Protein AF-A0A4Q5UKI6-F1 (afdb_monomer_lite)

pLDDT: mean 89.06, std 8.79, range [45.44, 97.38]

Secondary structure (DSSP, 8-state):
-PPPHHHHHHHHHHHHHHHHHHHTT-HHHIIIIIIIIIHHHHHHHHHHHHTTSSS-HHHHHHHHHHHHHHHHHHHHHHHHTS---HHHHHHHHHHHHHHHHHHHHHHHHHHHHHTGGGGGSPPHHHHTTPPP-

Foldseek 3Di:
DDDPPLVVVLVVLVVLLVVLVVQLPDQ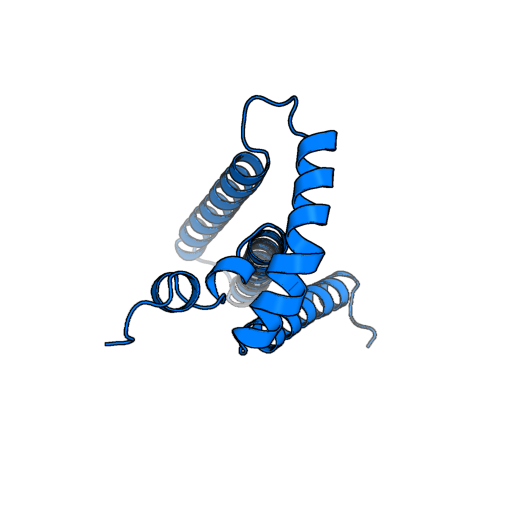VSLVVPPVPPNQVVVVVVCCVVCVVPPDDPLVVLVVVLVVVLVVLVVVVVVVVPDDDDPVVVVVVVVVSVSVNVSSVSVNSNVCSNNCVSVVSHDDPCVVVVHDDD

Sequence (133 aa):
MKPGKKAIFAAIVLLLCLIIKLYSSSHSRVEAGYATLFFPKFAGVLRFLLGWIPISVGDIIYGIAIILLLWKLIRLLKFAAKRQSRSEYWRRLQNLTVGTVLTLALLYFIFNLFWGINYNRKGIAFQLGLPSQ

Radius of gyration: 19.83 Å; chains: 1; bounding box: 52×43×51 Å

Structure (mmCIF, N/CA/C/O backbone):
data_AF-A0A4Q5UKI6-F1
#
_entry.id   AF-A0A4Q5UKI6-F1
#
loop_
_atom_site.group_PDB
_atom_site.id
_atom_site.type_symbol
_atom_site.label_atom_id
_atom_site.label_alt_id
_atom_site.label_comp_id
_atom_site.label_asym_id
_atom_site.label_entity_id
_atom_site.label_seq_id
_atom_site.pdbx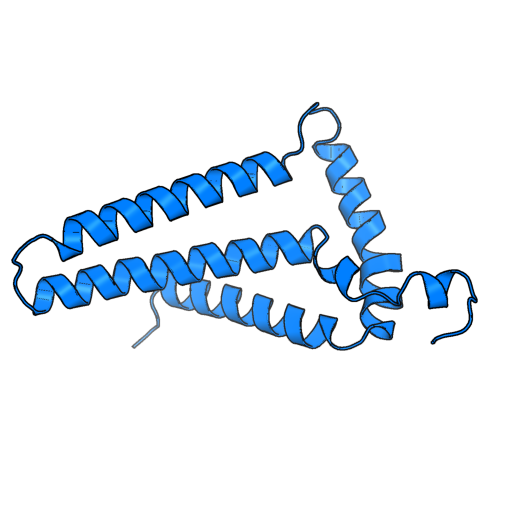_PDB_ins_code
_atom_site.Cartn_x
_atom_site.Cartn_y
_atom_site.Cartn_z
_atom_site.occupancy
_atom_site.B_iso_or_equiv
_atom_site.auth_seq_id
_atom_site.auth_comp_id
_atom_site.auth_asym_id
_atom_site.auth_atom_id
_atom_site.pdbx_PDB_model_num
ATOM 1 N N . MET A 1 1 ? -32.263 -0.601 0.588 1.00 45.44 1 MET A N 1
ATOM 2 C CA . MET A 1 1 ? -31.577 0.582 1.167 1.00 45.44 1 MET A CA 1
ATOM 3 C C . MET A 1 1 ? -30.308 0.838 0.364 1.00 45.44 1 MET A C 1
ATOM 5 O O . MET A 1 1 ? -29.553 -0.104 0.167 1.00 45.44 1 MET A O 1
ATOM 9 N N . LYS A 1 2 ? -30.090 2.052 -0.164 1.00 52.72 2 LYS A N 1
ATOM 10 C CA . LYS A 1 2 ? -28.880 2.358 -0.950 1.00 52.72 2 LYS A CA 1
ATOM 11 C C . LYS A 1 2 ? -27.650 2.305 -0.028 1.00 52.72 2 LYS A C 1
ATOM 13 O O . LYS A 1 2 ? -27.701 2.918 1.041 1.00 52.72 2 LYS A O 1
ATOM 18 N N . PRO A 1 3 ? -26.570 1.592 -0.389 1.00 64.81 3 PRO A N 1
ATOM 19 C CA . PRO A 1 3 ? -25.362 1.579 0.425 1.00 64.81 3 PRO A CA 1
ATOM 20 C C . PRO A 1 3 ? -24.797 2.999 0.534 1.00 64.81 3 PRO A C 1
ATOM 22 O O . PRO A 1 3 ? -24.759 3.749 -0.442 1.00 64.81 3 PRO A O 1
ATOM 25 N N . GLY A 1 4 ? -24.365 3.390 1.735 1.00 82.88 4 GLY A N 1
ATOM 26 C CA . GLY A 1 4 ? -23.723 4.688 1.939 1.00 82.88 4 GLY A CA 1
ATOM 27 C C . GLY A 1 4 ? -22.416 4.795 1.144 1.00 82.88 4 GLY A C 1
ATOM 28 O O . GLY A 1 4 ? -21.741 3.791 0.920 1.00 82.88 4 GLY A O 1
ATOM 29 N N . LYS A 1 5 ? -22.010 6.017 0.770 1.00 86.19 5 LYS A N 1
ATOM 30 C CA . LYS A 1 5 ? -20.792 6.285 -0.031 1.00 86.19 5 LYS A CA 1
ATOM 31 C C . LYS A 1 5 ? -19.542 5.549 0.485 1.00 86.19 5 LYS A C 1
ATOM 33 O O . LYS A 1 5 ? -18.759 5.032 -0.302 1.00 86.19 5 LYS A O 1
ATOM 38 N N . LYS A 1 6 ? -19.389 5.440 1.812 1.00 82.50 6 LYS A N 1
ATOM 39 C CA . LYS A 1 6 ? -18.281 4.715 2.463 1.00 82.50 6 LYS A CA 1
ATOM 40 C C . LYS A 1 6 ? -18.286 3.210 2.175 1.00 82.50 6 LYS A C 1
ATOM 42 O O . LYS A 1 6 ? -17.222 2.633 1.997 1.00 82.50 6 LYS A O 1
ATOM 47 N N . ALA A 1 7 ? -19.461 2.584 2.128 1.00 86.31 7 ALA A N 1
ATOM 48 C CA . ALA A 1 7 ? -19.591 1.158 1.842 1.00 86.31 7 ALA A CA 1
ATOM 49 C C . ALA A 1 7 ? -19.278 0.855 0.371 1.00 86.31 7 ALA A C 1
ATOM 51 O O . ALA A 1 7 ? -18.588 -0.117 0.086 1.00 86.31 7 ALA A O 1
ATOM 52 N N . ILE A 1 8 ? -19.712 1.726 -0.547 1.00 90.81 8 ILE A N 1
ATOM 53 C CA . ILE A 1 8 ? -19.372 1.622 -1.975 1.00 90.81 8 ILE A CA 1
ATOM 54 C C . ILE A 1 8 ? -17.859 1.741 -2.161 1.00 90.81 8 ILE A C 1
ATOM 56 O O . ILE A 1 8 ? -17.246 0.890 -2.795 1.00 90.81 8 ILE A O 1
ATOM 60 N N . PHE A 1 9 ? -17.245 2.757 -1.550 1.00 91.12 9 PHE A N 1
ATOM 61 C CA . PHE A 1 9 ? -15.796 2.931 -1.593 1.00 91.12 9 PHE A CA 1
ATOM 62 C C . PHE A 1 9 ? -15.056 1.700 -1.051 1.00 91.12 9 PHE A C 1
ATOM 64 O O . PHE A 1 9 ? -14.127 1.209 -1.685 1.00 91.12 9 PHE A O 1
ATOM 71 N N . ALA A 1 10 ? -15.508 1.151 0.080 1.00 90.19 10 ALA A N 1
ATOM 72 C CA . ALA A 1 10 ? -14.938 -0.065 0.645 1.00 90.19 10 ALA A CA 1
ATOM 73 C C . ALA A 1 10 ? -15.041 -1.270 -0.293 1.00 90.19 10 ALA A C 1
ATOM 75 O O . ALA A 1 10 ? -14.057 -1.982 -0.479 1.00 90.19 10 ALA A O 1
ATOM 76 N N . ALA A 1 11 ? -16.205 -1.470 -0.909 1.00 91.94 11 ALA A N 1
ATOM 77 C CA . ALA A 1 11 ? -16.417 -2.545 -1.867 1.00 91.94 11 ALA A CA 1
ATOM 78 C C . ALA A 1 11 ? -15.489 -2.411 -3.083 1.00 91.94 11 ALA A C 1
ATOM 80 O O . ALA A 1 11 ? -14.897 -3.401 -3.499 1.00 91.94 11 ALA A O 1
ATOM 81 N N . ILE A 1 12 ? -15.300 -1.192 -3.601 1.00 94.94 12 ILE A N 1
ATOM 82 C CA . ILE A 1 12 ? -14.384 -0.927 -4.719 1.00 94.94 12 ILE A CA 1
ATOM 83 C C . ILE A 1 12 ? -12.946 -1.279 -4.334 1.00 94.94 12 ILE A C 1
ATOM 85 O O . ILE A 1 12 ? -12.283 -2.008 -5.065 1.00 94.94 12 ILE A O 1
ATOM 89 N N . VAL A 1 13 ? -12.461 -0.807 -3.181 1.00 95.12 13 VAL A N 1
ATOM 90 C CA . VAL A 1 13 ? -11.085 -1.095 -2.740 1.00 95.12 13 VAL A CA 1
ATOM 91 C C . VAL A 1 13 ? -10.875 -2.600 -2.559 1.00 95.12 13 VAL A C 1
ATOM 93 O O . VAL A 1 13 ? -9.880 -3.140 -3.035 1.00 95.12 13 VAL A O 1
ATOM 96 N N . LEU A 1 14 ? -11.819 -3.301 -1.928 1.00 94.75 14 LEU A N 1
ATOM 97 C CA . LEU A 1 14 ? -11.730 -4.753 -1.751 1.00 94.75 14 LEU A CA 1
ATOM 98 C C . LEU A 1 14 ? -11.776 -5.507 -3.086 1.00 94.75 14 LEU A C 1
ATOM 100 O O . LEU A 1 14 ? -11.024 -6.464 -3.267 1.00 94.75 14 LEU A O 1
ATOM 104 N N . LEU A 1 15 ? -12.604 -5.057 -4.031 1.00 96.19 15 LEU A N 1
ATOM 105 C CA . LEU A 1 15 ? -12.654 -5.615 -5.380 1.00 96.19 15 LEU A CA 1
ATOM 106 C C . LEU A 1 15 ? -11.315 -5.434 -6.105 1.00 96.19 15 LEU A C 1
ATOM 108 O O . LEU A 1 15 ? -10.825 -6.379 -6.715 1.00 96.19 15 LEU A O 1
ATOM 112 N N . LEU A 1 16 ? -10.684 -4.264 -5.993 1.00 96.94 16 LEU A N 1
ATOM 113 C CA . LEU A 1 16 ? -9.353 -4.023 -6.557 1.00 96.94 16 LEU A CA 1
ATOM 114 C C . LEU A 1 16 ? -8.297 -4.947 -5.937 1.00 96.94 16 LEU A C 1
ATOM 116 O O . LEU A 1 16 ? -7.491 -5.524 -6.664 1.00 96.94 16 LEU A O 1
ATOM 120 N N . CYS A 1 17 ? -8.325 -5.151 -4.617 1.00 96.81 17 CYS A N 1
ATOM 121 C CA . CYS A 1 17 ? -7.439 -6.110 -3.951 1.00 96.81 17 CYS A CA 1
ATOM 122 C C . CYS A 1 17 ? -7.645 -7.539 -4.474 1.00 96.81 17 CYS A C 1
ATOM 124 O O . CYS A 1 17 ? -6.671 -8.255 -4.710 1.00 96.81 17 CYS A O 1
ATOM 126 N N . LEU A 1 18 ? -8.900 -7.949 -4.686 1.00 97.00 18 LEU A N 1
ATOM 127 C CA . LEU A 1 18 ? -9.228 -9.258 -5.248 1.00 97.00 18 LEU A CA 1
ATOM 128 C C . LEU A 1 18 ? -8.713 -9.395 -6.686 1.00 97.00 18 LEU A C 1
ATOM 130 O O . LEU A 1 18 ? -8.078 -10.397 -7.008 1.00 97.00 18 LEU A O 1
ATOM 134 N N . ILE A 1 19 ? -8.923 -8.379 -7.528 1.00 97.19 19 ILE A N 1
ATOM 135 C CA . ILE A 1 19 ? -8.414 -8.346 -8.905 1.00 97.19 19 ILE A CA 1
ATOM 136 C C . ILE A 1 19 ? -6.892 -8.485 -8.914 1.00 97.19 19 ILE A C 1
ATOM 138 O O . ILE A 1 19 ? -6.369 -9.309 -9.660 1.00 97.19 19 ILE A O 1
ATOM 142 N N . ILE A 1 20 ? -6.181 -7.746 -8.056 1.00 96.81 20 ILE A N 1
ATOM 143 C CA . ILE A 1 20 ? -4.724 -7.859 -7.915 1.00 96.81 20 ILE A CA 1
ATOM 144 C C . ILE A 1 20 ? -4.331 -9.284 -7.533 1.00 96.81 20 ILE A C 1
ATOM 146 O O . ILE A 1 20 ? -3.454 -9.866 -8.166 1.00 96.81 20 ILE A O 1
ATOM 150 N N . LYS A 1 21 ? -4.986 -9.876 -6.530 1.00 95.81 21 LYS A N 1
ATOM 151 C CA . LYS A 1 21 ? -4.656 -11.231 -6.074 1.00 95.81 21 LYS A CA 1
ATOM 152 C C . LYS A 1 21 ? -4.858 -12.269 -7.180 1.00 95.81 21 LYS A C 1
ATOM 154 O O . LYS A 1 21 ? -4.002 -13.134 -7.364 1.00 95.81 21 LYS A O 1
ATOM 159 N N . LEU A 1 22 ? -5.962 -12.173 -7.920 1.00 96.69 22 LEU A N 1
ATOM 160 C CA . LEU A 1 22 ? -6.257 -13.053 -9.050 1.00 96.69 22 LEU A CA 1
ATOM 161 C C . LEU A 1 22 ? -5.265 -12.841 -10.194 1.00 96.69 22 LEU A C 1
ATOM 163 O O . LEU A 1 22 ? -4.729 -13.813 -10.726 1.00 96.69 22 LEU A O 1
ATOM 167 N N . TYR A 1 23 ? -4.961 -11.590 -10.538 1.00 96.12 23 TYR A N 1
ATOM 168 C CA . TYR A 1 23 ? -3.979 -11.254 -11.564 1.00 96.12 23 TYR A CA 1
ATOM 169 C C . TYR A 1 23 ? -2.605 -11.857 -11.235 1.00 96.12 23 TYR A C 1
ATOM 171 O O . TYR A 1 23 ? -2.066 -12.623 -12.043 1.00 96.12 23 TYR A O 1
ATOM 179 N N . SER A 1 24 ? -2.121 -11.619 -10.011 1.00 95.38 24 SER A N 1
ATOM 180 C CA . SER A 1 24 ? -0.814 -12.047 -9.495 1.00 95.38 24 SER A CA 1
ATOM 181 C C . SER A 1 24 ? -0.646 -13.558 -9.310 1.00 95.38 24 SER A C 1
ATOM 183 O O . SER A 1 24 ? 0.461 -14.012 -9.050 1.00 95.38 24 SER A O 1
ATOM 185 N N . SER A 1 25 ? -1.704 -14.361 -9.466 1.00 94.81 25 SER A N 1
ATOM 186 C CA . SER A 1 25 ? -1.623 -15.830 -9.359 1.00 94.81 25 SER A CA 1
ATOM 187 C C . SER A 1 25 ? -0.821 -16.515 -10.477 1.00 94.81 25 SER A C 1
ATOM 189 O O . SER A 1 25 ? -0.489 -17.689 -10.354 1.00 94.81 25 SER A O 1
ATOM 191 N N . SER A 1 26 ? -0.506 -15.814 -11.573 1.00 95.62 26 SER A N 1
ATOM 192 C CA . SER A 1 26 ? 0.264 -16.369 -12.691 1.00 95.62 26 SER A CA 1
ATOM 193 C C . SER A 1 26 ? 1.531 -15.566 -12.935 1.00 95.62 26 SER A C 1
ATOM 195 O O . SER A 1 26 ? 1.476 -14.438 -13.427 1.00 95.62 26 SER A O 1
ATOM 197 N N . HIS A 1 27 ? 2.674 -16.204 -12.685 1.00 94.00 27 HIS A N 1
ATOM 198 C CA . HIS A 1 27 ? 3.993 -15.623 -12.917 1.00 94.00 27 HIS A CA 1
ATOM 199 C C . HIS A 1 27 ? 4.184 -15.161 -14.367 1.00 94.00 27 HIS A C 1
ATOM 201 O O . HIS A 1 27 ? 4.731 -14.091 -14.606 1.00 94.00 27 HIS A O 1
ATOM 207 N N . SER A 1 28 ? 3.684 -15.921 -15.349 1.00 94.00 28 SER A N 1
ATOM 208 C CA . SER A 1 28 ? 3.777 -15.547 -16.767 1.00 94.00 28 SER A CA 1
ATOM 209 C C . SER A 1 28 ? 2.965 -14.293 -17.101 1.00 94.00 28 SER A C 1
ATOM 211 O O . SER A 1 28 ? 3.445 -13.450 -17.855 1.00 94.00 28 SER A O 1
ATOM 213 N N . ARG A 1 29 ? 1.762 -14.132 -16.522 1.00 95.56 29 ARG A N 1
ATOM 214 C CA . ARG A 1 29 ? 0.960 -12.907 -16.706 1.00 95.56 29 ARG A CA 1
ATOM 215 C C . ARG A 1 29 ? 1.619 -11.703 -16.049 1.00 95.56 29 ARG A C 1
ATOM 217 O O . ARG A 1 29 ? 1.655 -10.632 -16.645 1.00 95.56 29 ARG A O 1
ATOM 224 N N . VAL A 1 30 ? 2.137 -11.892 -14.838 1.00 96.56 30 VAL A N 1
ATOM 225 C CA . VAL A 1 30 ? 2.850 -10.854 -14.090 1.00 96.56 30 VAL A CA 1
ATOM 226 C C . VAL A 1 30 ? 4.082 -10.391 -14.858 1.00 96.56 30 VAL A C 1
ATOM 228 O O . VAL A 1 30 ? 4.282 -9.188 -14.992 1.00 96.56 30 VAL A O 1
ATOM 231 N N . GLU A 1 31 ? 4.864 -11.325 -15.398 1.00 95.12 31 GLU A N 1
ATOM 232 C CA . GLU A 1 31 ? 6.059 -11.025 -16.185 1.00 95.12 31 GLU A CA 1
ATOM 233 C C . GLU A 1 31 ? 5.699 -10.205 -17.431 1.00 95.12 31 GLU A C 1
ATOM 235 O O . GLU A 1 31 ? 6.116 -9.057 -17.558 1.00 95.12 31 GLU A O 1
ATOM 240 N N . ALA A 1 32 ? 4.847 -10.753 -18.305 1.00 95.31 32 ALA A N 1
ATOM 241 C CA . ALA A 1 32 ? 4.536 -10.132 -19.589 1.00 95.31 32 ALA A CA 1
ATOM 242 C C . ALA A 1 32 ? 3.724 -8.834 -19.454 1.00 95.31 32 ALA A C 1
ATOM 244 O O . ALA A 1 32 ? 3.945 -7.886 -20.201 1.00 95.31 32 ALA A O 1
ATOM 245 N N . GLY A 1 33 ? 2.771 -8.779 -18.521 1.00 96.00 33 GLY A N 1
ATOM 246 C CA . GLY A 1 33 ? 1.855 -7.649 -18.386 1.00 96.00 33 GLY A CA 1
ATOM 247 C C . GLY A 1 33 ? 2.350 -6.582 -17.415 1.00 96.00 33 GLY A C 1
ATOM 248 O O . GLY A 1 33 ? 2.514 -5.421 -17.791 1.00 96.00 33 GLY A O 1
ATOM 249 N N . TYR A 1 34 ? 2.582 -6.950 -16.155 1.00 96.62 34 TYR A N 1
ATOM 250 C CA . TYR A 1 34 ? 2.928 -5.965 -15.134 1.00 96.62 34 TYR A CA 1
ATOM 251 C C . TYR A 1 34 ? 4.402 -5.567 -15.206 1.00 96.62 34 TYR A C 1
ATOM 253 O O . TYR A 1 34 ? 4.705 -4.387 -15.346 1.00 96.62 34 TYR A O 1
ATOM 261 N N . ALA A 1 35 ? 5.317 -6.530 -15.143 1.00 95.62 35 ALA A N 1
ATOM 262 C CA . ALA A 1 35 ? 6.739 -6.257 -14.973 1.00 95.62 35 ALA A CA 1
ATOM 263 C C . ALA A 1 35 ? 7.406 -5.675 -16.224 1.00 95.62 35 ALA A C 1
ATOM 265 O O . ALA A 1 35 ? 8.233 -4.772 -16.106 1.00 95.62 35 ALA A O 1
ATOM 266 N N . THR A 1 36 ? 7.050 -6.171 -17.411 1.00 95.12 36 THR A N 1
ATOM 267 C CA . THR A 1 36 ? 7.650 -5.716 -18.673 1.00 95.12 36 THR A CA 1
ATOM 268 C C . THR A 1 36 ? 6.945 -4.491 -19.260 1.00 95.12 36 THR A C 1
ATOM 270 O O . THR A 1 36 ? 7.617 -3.595 -19.766 1.00 95.12 36 THR A O 1
ATOM 273 N N . LEU A 1 37 ? 5.608 -4.410 -19.199 1.00 95.62 37 LEU A N 1
ATOM 274 C CA . LEU A 1 37 ? 4.855 -3.351 -19.890 1.00 95.62 37 LEU A CA 1
ATOM 275 C C . LEU A 1 37 ? 4.400 -2.217 -18.965 1.00 95.62 37 LEU A C 1
ATOM 277 O O . LEU A 1 37 ? 4.617 -1.045 -19.281 1.00 95.62 37 LEU A O 1
ATOM 281 N N . PHE A 1 38 ? 3.738 -2.543 -17.853 1.00 97.12 38 PHE A N 1
ATOM 282 C CA . PHE A 1 38 ? 3.107 -1.541 -16.987 1.00 97.12 38 PHE A CA 1
ATOM 283 C C . PHE A 1 38 ? 4.113 -0.839 -16.068 1.00 97.12 38 PHE A C 1
ATOM 285 O O . PHE A 1 38 ? 4.229 0.388 -16.082 1.00 97.12 38 PHE A O 1
ATOM 292 N N . PHE A 1 39 ? 4.851 -1.615 -15.274 1.00 96.62 39 PHE A N 1
ATOM 293 C CA . PHE A 1 39 ? 5.694 -1.119 -14.193 1.00 96.62 39 PHE A CA 1
ATOM 294 C C . PHE A 1 39 ? 6.810 -0.177 -14.673 1.00 96.62 39 PHE A C 1
ATOM 296 O O . PHE A 1 39 ? 6.960 0.877 -14.059 1.00 96.62 39 PHE A O 1
ATOM 303 N N . PRO A 1 40 ? 7.540 -0.432 -15.782 1.00 96.62 40 PRO A N 1
ATOM 304 C CA . PRO A 1 40 ? 8.584 0.483 -16.243 1.00 96.62 40 PRO A CA 1
ATOM 305 C C . PRO A 1 40 ? 8.037 1.863 -16.622 1.00 96.62 40 PRO A C 1
ATOM 307 O O . PRO A 1 40 ? 8.630 2.880 -16.261 1.00 96.62 40 PRO A O 1
ATOM 310 N N . LYS A 1 41 ? 6.871 1.909 -17.284 1.00 97.38 41 LYS A N 1
ATOM 311 C CA . LYS A 1 41 ? 6.185 3.162 -17.637 1.00 97.38 41 LYS A CA 1
ATOM 312 C C . LYS A 1 41 ? 5.693 3.884 -16.386 1.00 97.38 41 LYS A C 1
ATOM 314 O O . LYS A 1 41 ? 5.958 5.071 -16.219 1.00 97.38 41 LYS A O 1
ATOM 319 N N . PHE A 1 42 ? 5.038 3.156 -15.482 1.00 95.81 42 PHE A N 1
ATOM 320 C CA . PHE A 1 42 ? 4.534 3.698 -14.222 1.00 95.81 42 PHE A CA 1
ATOM 321 C C . PHE A 1 42 ? 5.663 4.271 -13.349 1.00 95.81 42 PHE A C 1
ATOM 323 O O . PHE A 1 42 ? 5.589 5.413 -12.901 1.00 95.81 42 PHE A O 1
ATOM 330 N N . ALA A 1 43 ? 6.755 3.523 -13.179 1.00 94.69 43 ALA A N 1
ATOM 331 C CA . ALA A 1 43 ? 7.938 3.964 -12.447 1.00 94.69 43 ALA A CA 1
ATOM 332 C C . ALA A 1 43 ? 8.668 5.124 -13.145 1.00 94.69 43 ALA A C 1
ATOM 334 O O . ALA A 1 43 ? 9.309 5.935 -12.478 1.00 94.69 43 ALA A O 1
ATOM 335 N N . GLY A 1 44 ? 8.603 5.209 -14.477 1.00 95.81 44 GLY A N 1
ATOM 336 C CA . GLY A 1 44 ? 9.098 6.353 -15.244 1.00 95.81 44 GLY A CA 1
ATOM 337 C C . GLY A 1 44 ? 8.327 7.631 -14.917 1.00 95.81 44 GLY A C 1
ATOM 338 O O . GLY A 1 44 ? 8.938 8.637 -14.568 1.00 95.81 44 GLY A O 1
ATOM 339 N N . VAL A 1 45 ? 6.991 7.568 -14.927 1.00 95.94 45 VAL A N 1
ATOM 340 C CA . VAL A 1 45 ? 6.125 8.694 -14.531 1.00 95.94 45 VAL A CA 1
ATOM 341 C C . VAL A 1 45 ? 6.370 9.088 -13.075 1.00 95.94 45 VAL A C 1
ATOM 343 O O . VAL A 1 45 ? 6.528 10.269 -12.778 1.00 95.94 45 VAL A O 1
ATOM 346 N N . LEU A 1 46 ? 6.468 8.113 -12.166 1.00 93.69 46 LEU A N 1
ATOM 347 C CA . LEU A 1 46 ? 6.727 8.390 -10.753 1.00 93.69 46 LEU A CA 1
ATOM 348 C C . LEU A 1 46 ? 8.077 9.093 -10.550 1.00 93.69 46 LEU A C 1
ATOM 350 O O . LEU A 1 46 ? 8.152 10.055 -9.792 1.00 93.69 46 LEU A O 1
ATOM 354 N N . ARG A 1 47 ? 9.128 8.660 -11.259 1.00 93.50 47 ARG A N 1
ATOM 355 C CA . ARG A 1 47 ? 10.448 9.312 -11.233 1.00 93.50 47 ARG A CA 1
ATOM 356 C C . ARG A 1 47 ? 10.431 10.701 -11.857 1.00 93.50 47 ARG A C 1
ATOM 358 O O . ARG A 1 47 ? 11.064 11.595 -11.316 1.00 93.50 47 ARG A O 1
ATOM 365 N N . PHE A 1 48 ? 9.695 10.902 -12.944 1.00 96.31 48 PHE A N 1
ATOM 366 C CA . PHE A 1 48 ? 9.540 12.227 -13.537 1.00 96.31 48 PHE A CA 1
ATOM 367 C C . PHE A 1 48 ? 8.868 13.207 -12.562 1.00 96.31 48 PHE A C 1
ATOM 369 O O . PHE A 1 48 ? 9.334 14.329 -12.393 1.00 96.31 48 PHE A O 1
ATOM 376 N N . LEU A 1 49 ? 7.808 12.769 -11.876 1.00 95.50 49 LEU A N 1
ATOM 377 C CA . LEU 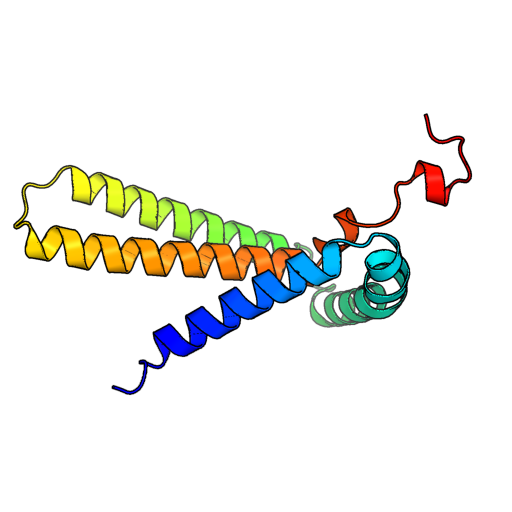A 1 49 ? 7.039 13.624 -10.969 1.00 95.50 49 LEU A CA 1
ATOM 378 C C . LEU A 1 49 ? 7.704 13.827 -9.601 1.00 95.50 49 LEU A C 1
ATOM 380 O O . LEU A 1 49 ? 7.601 14.910 -9.030 1.00 95.50 49 LEU A O 1
ATOM 384 N N . LEU A 1 50 ? 8.335 12.786 -9.052 1.00 95.00 50 LEU A N 1
ATOM 385 C CA . LEU A 1 50 ? 8.787 12.744 -7.655 1.00 95.00 50 LEU A CA 1
ATOM 386 C C . LEU A 1 50 ? 10.296 12.522 -7.504 1.00 95.00 50 LEU A C 1
ATOM 388 O O . LEU A 1 50 ? 10.800 12.592 -6.391 1.00 95.00 50 LEU A O 1
ATOM 392 N N . GLY A 1 51 ? 11.032 12.256 -8.585 1.00 92.38 51 GLY A N 1
ATOM 393 C CA . GLY A 1 51 ? 12.461 11.920 -8.528 1.00 92.38 51 GLY A CA 1
ATOM 394 C C . GLY A 1 51 ? 13.372 13.076 -8.116 1.00 92.38 51 GLY A C 1
ATOM 395 O O . GLY A 1 51 ? 14.529 12.842 -7.790 1.00 92.38 51 GLY A O 1
ATOM 396 N N . TRP A 1 52 ? 12.856 14.307 -8.095 1.00 95.31 52 TRP A N 1
ATOM 397 C CA . TRP A 1 52 ? 13.550 15.468 -7.531 1.00 95.31 52 TRP A CA 1
ATOM 398 C C . TRP A 1 52 ? 13.522 15.487 -5.994 1.00 95.31 52 TRP A C 1
ATOM 400 O O . TRP A 1 52 ? 14.296 16.215 -5.377 1.00 95.31 52 TRP A O 1
ATOM 410 N N . ILE A 1 53 ? 12.645 14.694 -5.364 1.00 94.56 53 ILE A N 1
ATOM 411 C CA . ILE A 1 53 ? 12.574 14.557 -3.910 1.00 94.56 53 ILE A CA 1
ATOM 412 C C . ILE A 1 53 ? 13.637 13.530 -3.484 1.00 94.56 53 ILE A C 1
ATOM 414 O O . ILE A 1 53 ? 13.574 12.381 -3.921 1.00 94.56 53 ILE A O 1
ATOM 418 N N . PRO A 1 54 ? 14.584 13.878 -2.592 1.00 92.56 54 PRO A N 1
ATOM 419 C CA . PRO A 1 54 ? 15.682 12.989 -2.191 1.00 92.56 54 PRO A CA 1
ATOM 420 C C . PRO A 1 54 ? 15.249 11.855 -1.240 1.00 92.56 54 PRO A C 1
ATOM 422 O O . PRO A 1 54 ? 16.088 11.174 -0.657 1.00 92.56 54 PRO A O 1
ATOM 425 N N . ILE A 1 55 ? 13.941 11.665 -1.045 1.00 91.12 55 ILE A N 1
ATOM 426 C CA . ILE A 1 55 ? 13.335 10.685 -0.140 1.00 91.12 55 ILE A CA 1
ATOM 427 C C . ILE A 1 55 ? 12.227 9.953 -0.903 1.00 91.12 55 ILE A C 1
ATOM 429 O O . ILE A 1 55 ? 11.464 10.561 -1.654 1.00 91.12 55 ILE A O 1
ATOM 433 N N . SER A 1 56 ? 12.105 8.643 -0.679 1.00 89.38 56 SER A N 1
ATOM 434 C CA . SER A 1 56 ? 11.024 7.828 -1.238 1.00 89.38 56 SER A CA 1
ATOM 435 C C . SER A 1 56 ? 9.662 8.296 -0.720 1.00 89.38 56 SER A C 1
ATOM 437 O O . SER A 1 56 ? 9.332 8.161 0.459 1.00 89.38 56 SER A O 1
ATOM 439 N N . VAL A 1 57 ? 8.817 8.796 -1.621 1.00 90.44 57 VAL A N 1
ATOM 440 C CA . VAL A 1 57 ? 7.425 9.149 -1.293 1.00 90.44 57 VAL A CA 1
ATOM 441 C C . VAL A 1 57 ? 6.628 7.924 -0.827 1.00 90.44 57 VAL A C 1
ATOM 443 O O . VAL A 1 57 ? 5.734 8.052 0.008 1.00 90.44 57 VAL A O 1
ATOM 446 N N . GLY A 1 58 ? 6.979 6.724 -1.303 1.00 88.88 58 GLY A N 1
ATOM 447 C CA . GLY A 1 58 ? 6.398 5.476 -0.807 1.00 88.88 58 GLY A CA 1
ATOM 448 C C . GLY A 1 58 ? 6.658 5.270 0.687 1.00 88.88 58 GLY A C 1
ATOM 449 O O . GLY A 1 58 ? 5.735 4.929 1.425 1.00 88.88 58 GLY A O 1
ATOM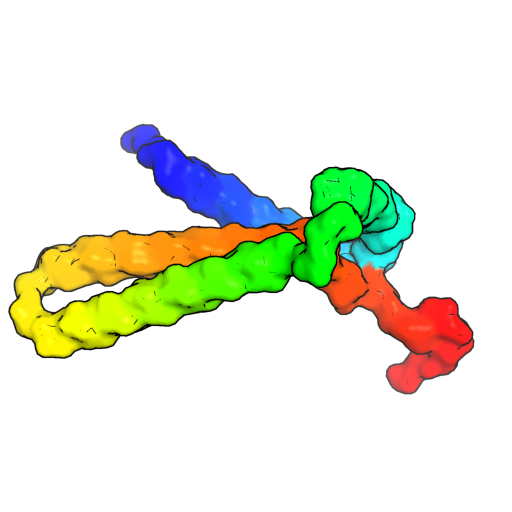 450 N N . ASP A 1 59 ? 7.870 5.574 1.151 1.00 90.38 59 ASP A N 1
ATOM 451 C CA . ASP A 1 59 ? 8.251 5.413 2.559 1.00 90.38 59 ASP A CA 1
ATOM 452 C C . ASP A 1 59 ? 7.504 6.407 3.450 1.00 90.38 59 ASP A C 1
ATOM 454 O O . ASP A 1 59 ? 7.066 6.053 4.543 1.00 90.38 59 ASP A O 1
ATOM 458 N N . ILE A 1 60 ? 7.266 7.627 2.956 1.00 91.88 60 ILE A N 1
ATOM 459 C CA . ILE A 1 60 ? 6.426 8.618 3.642 1.00 91.88 60 ILE A CA 1
ATOM 460 C C . ILE A 1 60 ? 4.992 8.088 3.784 1.00 91.88 60 ILE A C 1
ATOM 462 O O . ILE A 1 60 ? 4.420 8.129 4.876 1.00 91.88 60 ILE A O 1
ATOM 466 N N . ILE A 1 61 ? 4.413 7.547 2.705 1.00 90.31 61 ILE A N 1
ATOM 467 C CA . ILE A 1 61 ? 3.064 6.959 2.723 1.00 90.31 61 ILE A CA 1
ATOM 468 C C . ILE A 1 61 ? 2.992 5.803 3.732 1.00 90.31 61 ILE A C 1
ATOM 470 O O . ILE A 1 61 ? 2.049 5.744 4.529 1.00 90.31 61 ILE A O 1
ATOM 474 N N . TYR A 1 62 ? 3.985 4.911 3.749 1.00 88.62 62 TYR A N 1
ATOM 475 C CA . TYR A 1 62 ? 4.029 3.803 4.705 1.00 88.62 62 TYR A CA 1
ATOM 476 C C . TYR A 1 62 ? 4.243 4.266 6.141 1.00 88.62 62 TYR A C 1
ATOM 478 O O . TYR A 1 62 ? 3.575 3.756 7.040 1.00 88.62 62 TYR A O 1
ATOM 486 N N . GLY A 1 63 ? 5.094 5.265 6.369 1.00 93.25 63 GLY A N 1
ATOM 487 C CA . GLY A 1 63 ? 5.300 5.863 7.685 1.00 93.25 63 GLY A CA 1
ATOM 488 C C . GLY A 1 63 ? 4.004 6.440 8.252 1.00 93.25 63 GLY A C 1
ATOM 489 O O . GLY A 1 63 ? 3.605 6.098 9.368 1.00 93.25 63 GLY A O 1
ATOM 490 N N . ILE A 1 64 ? 3.279 7.234 7.455 1.00 92.62 64 ILE A N 1
ATOM 491 C CA . ILE A 1 64 ? 1.970 7.786 7.841 1.00 92.62 64 ILE A CA 1
ATOM 492 C C . ILE A 1 64 ? 0.984 6.659 8.161 1.00 92.62 64 ILE A C 1
ATOM 494 O O . ILE A 1 64 ? 0.291 6.697 9.179 1.00 92.62 64 ILE A O 1
ATOM 498 N N . ALA A 1 65 ? 0.925 5.634 7.316 1.00 90.12 65 ALA A N 1
ATOM 499 C CA . ALA A 1 65 ? 0.053 4.491 7.527 1.00 90.12 65 ALA A CA 1
ATOM 500 C C . ALA A 1 65 ? 0.356 3.725 8.821 1.00 90.12 65 ALA A C 1
ATOM 502 O O . ALA A 1 65 ? -0.574 3.408 9.566 1.00 90.12 65 ALA A O 1
ATOM 503 N N . ILE A 1 66 ? 1.632 3.472 9.120 1.00 91.94 66 ILE A N 1
ATOM 504 C CA . ILE A 1 66 ? 2.064 2.824 10.362 1.00 91.94 66 ILE A CA 1
ATOM 505 C C . ILE A 1 66 ? 1.637 3.666 11.567 1.00 91.94 66 ILE A C 1
ATOM 507 O O . ILE A 1 66 ? 0.999 3.139 12.480 1.00 91.94 66 ILE A O 1
ATOM 511 N N . ILE A 1 67 ? 1.886 4.978 11.547 1.00 94.25 67 ILE A N 1
ATOM 512 C CA . ILE A 1 67 ? 1.473 5.895 12.622 1.00 94.25 67 ILE A CA 1
ATOM 513 C C . ILE A 1 67 ? -0.049 5.848 12.829 1.00 94.25 67 ILE A C 1
ATOM 515 O O . ILE A 1 67 ? -0.523 5.738 13.962 1.00 94.25 67 ILE A O 1
ATOM 519 N N . LEU A 1 68 ? -0.838 5.875 11.749 1.00 90.31 68 LEU A N 1
ATOM 520 C CA . LEU A 1 68 ? -2.300 5.796 11.826 1.00 90.31 68 LEU A CA 1
ATOM 521 C C . LEU A 1 68 ? -2.785 4.463 12.410 1.00 90.31 68 LEU A C 1
ATOM 523 O O . LEU A 1 68 ? -3.734 4.453 13.201 1.00 90.31 68 LEU A O 1
ATOM 527 N N . LEU A 1 69 ? -2.158 3.346 12.034 1.00 90.25 69 LEU A N 1
ATOM 528 C CA . LEU A 1 69 ? -2.484 2.023 12.565 1.00 90.25 69 LEU A CA 1
ATOM 529 C C . LEU A 1 69 ? -2.129 1.917 14.053 1.00 90.25 69 LEU A C 1
ATOM 531 O O . LEU A 1 69 ? -2.974 1.485 14.839 1.00 90.25 69 LEU A O 1
ATOM 535 N N . LEU A 1 70 ? -0.952 2.397 14.462 1.00 92.94 70 LEU A N 1
ATOM 536 C CA . LEU A 1 70 ? -0.541 2.451 15.869 1.00 92.94 70 LEU A CA 1
ATOM 537 C C . LEU A 1 70 ? -1.488 3.322 16.698 1.00 92.94 70 LEU A C 1
ATOM 539 O O . LEU A 1 70 ? -1.941 2.920 17.770 1.00 92.94 70 LEU A O 1
ATOM 543 N N . TRP A 1 71 ? -1.877 4.489 16.185 1.00 91.12 71 TRP A N 1
ATOM 544 C CA . TRP A 1 71 ? -2.830 5.360 16.868 1.00 91.12 71 TRP A CA 1
ATOM 545 C C . TRP A 1 71 ? -4.216 4.716 17.026 1.00 91.12 71 TRP A C 1
ATOM 547 O O . TRP A 1 71 ? -4.865 4.859 18.070 1.00 91.12 71 TRP A O 1
ATOM 557 N N . LYS A 1 72 ? -4.694 3.980 16.012 1.00 87.12 72 LYS A N 1
ATOM 558 C CA . LYS A 1 72 ? -5.934 3.191 16.113 1.00 87.12 72 LYS A CA 1
ATOM 559 C C . LYS A 1 72 ? -5.801 2.065 17.139 1.00 87.12 72 LYS A C 1
ATOM 561 O O . LYS A 1 72 ? -6.727 1.888 17.929 1.00 87.12 72 LYS A O 1
ATOM 566 N N . LEU A 1 73 ? -4.665 1.371 17.171 1.00 88.06 73 LEU A N 1
ATOM 567 C CA . LEU A 1 73 ? -4.384 0.307 18.134 1.00 88.06 73 LEU A CA 1
ATOM 568 C C . LEU A 1 73 ? -4.394 0.837 19.573 1.00 88.06 73 LEU A C 1
ATOM 570 O O . LEU A 1 73 ? -5.118 0.311 20.412 1.00 88.06 73 LEU A O 1
ATOM 574 N N . ILE A 1 74 ? -3.688 1.936 19.849 1.00 90.00 74 ILE A N 1
ATOM 575 C CA . ILE A 1 74 ? -3.669 2.562 21.182 1.00 90.00 74 ILE A CA 1
ATOM 576 C C . ILE A 1 74 ? -5.084 2.964 21.614 1.00 90.00 74 ILE A C 1
ATOM 578 O O . ILE A 1 74 ? -5.472 2.752 22.764 1.00 90.00 74 ILE A O 1
ATOM 582 N N . ARG A 1 75 ? -5.891 3.526 20.703 1.00 85.88 75 ARG A N 1
ATOM 583 C CA . ARG A 1 75 ? -7.290 3.862 21.007 1.00 85.88 75 ARG A CA 1
ATOM 584 C C . ARG A 1 75 ? -8.141 2.630 21.289 1.00 85.88 75 ARG A C 1
ATOM 586 O O . ARG A 1 75 ? -8.986 2.708 22.174 1.00 85.88 75 ARG A O 1
ATOM 593 N N . LEU A 1 76 ? -7.921 1.526 20.578 1.00 83.31 76 LEU A N 1
ATOM 594 C CA . LEU A 1 76 ? -8.615 0.264 20.826 1.00 83.31 76 LEU A CA 1
ATOM 595 C C . LEU A 1 76 ? -8.268 -0.299 22.212 1.00 83.31 76 LEU A C 1
ATOM 597 O O . LEU A 1 76 ? -9.173 -0.667 22.952 1.00 83.31 76 LEU A O 1
ATOM 601 N N . LEU A 1 77 ? -6.989 -0.286 22.596 1.00 84.69 77 LEU A N 1
ATOM 602 C CA . LEU A 1 77 ? -6.534 -0.758 23.909 1.00 84.69 77 LEU A CA 1
ATOM 603 C C . LEU A 1 77 ? -7.093 0.098 25.055 1.00 84.69 77 LEU A C 1
ATOM 605 O O . LEU A 1 77 ? -7.678 -0.431 25.997 1.00 84.69 77 LEU A O 1
ATOM 609 N N . LYS A 1 78 ? -7.003 1.432 24.942 1.00 84.44 78 LYS A N 1
ATOM 610 C CA . LYS A 1 78 ? -7.597 2.362 25.924 1.00 84.44 78 LYS A CA 1
ATOM 611 C C . LYS A 1 78 ? -9.110 2.186 26.046 1.00 84.44 78 LYS A C 1
ATOM 613 O O . LYS A 1 78 ? -9.676 2.385 27.115 1.00 84.44 78 LYS A O 1
ATOM 618 N N . PHE A 1 79 ? -9.765 1.849 24.939 1.00 76.44 79 PHE A N 1
ATOM 619 C CA . PHE A 1 79 ? -11.198 1.614 24.900 1.00 76.44 79 PHE A CA 1
ATOM 620 C C . PHE A 1 79 ? -11.598 0.295 25.563 1.00 76.44 79 PHE A C 1
ATOM 622 O O . PHE A 1 79 ? -12.531 0.282 26.358 1.00 76.44 79 PHE A O 1
ATOM 629 N N . ALA A 1 80 ? -10.872 -0.787 25.275 1.00 77.12 80 ALA A N 1
ATOM 630 C CA . ALA A 1 80 ? -11.109 -2.102 25.865 1.00 77.12 80 ALA A CA 1
ATOM 631 C C . ALA A 1 80 ? -10.973 -2.093 27.400 1.00 77.12 80 ALA A C 1
ATOM 633 O O . ALA A 1 80 ? -11.660 -2.849 28.078 1.00 77.12 80 ALA A O 1
ATOM 634 N N . ALA A 1 81 ? -10.144 -1.199 27.947 1.00 77.69 81 ALA A N 1
ATOM 635 C CA . ALA A 1 81 ? -9.963 -1.024 29.387 1.00 77.69 81 ALA A CA 1
ATOM 636 C C . ALA A 1 81 ? -11.104 -0.255 30.094 1.00 77.69 81 ALA A C 1
ATOM 638 O O . ALA A 1 81 ? -11.128 -0.190 31.322 1.00 77.69 81 ALA A O 1
ATOM 639 N N . LYS A 1 82 ? -12.048 0.356 29.361 1.00 78.25 82 LYS A N 1
ATOM 640 C CA . LYS A 1 82 ? -13.108 1.199 29.939 1.00 78.25 82 LYS A CA 1
ATOM 641 C C . LYS A 1 82 ? -14.417 0.410 30.067 1.00 78.25 82 LYS A C 1
ATOM 643 O O . LYS A 1 82 ? -14.887 -0.164 29.089 1.00 78.25 82 LYS A O 1
ATOM 648 N N . ARG A 1 83 ? -15.063 0.421 31.245 1.00 67.75 83 ARG A N 1
ATOM 649 C CA . ARG A 1 83 ? -16.422 -0.139 31.407 1.00 67.75 83 ARG A CA 1
ATOM 650 C C . ARG A 1 83 ? -17.419 0.725 30.627 1.00 67.75 83 ARG A C 1
ATOM 652 O O . ARG A 1 83 ? -17.628 1.887 30.968 1.00 67.75 83 ARG A O 1
ATOM 659 N N . GLN A 1 84 ? -18.010 0.170 29.571 1.00 69.00 84 GLN A N 1
ATOM 660 C CA . GLN A 1 84 ? -19.008 0.835 28.731 1.00 69.00 84 GLN A CA 1
ATOM 661 C C . GLN A 1 84 ? -20.248 -0.036 28.513 1.00 69.00 84 GLN A C 1
ATOM 663 O O . GLN A 1 84 ? -20.211 -1.254 28.678 1.00 69.00 84 GLN A O 1
ATOM 668 N N . SER A 1 85 ? -21.345 0.603 28.093 1.00 77.31 85 SER A N 1
ATOM 669 C CA . SER A 1 85 ? -22.548 -0.089 27.628 1.00 77.31 85 SER A CA 1
ATOM 670 C C . SER A 1 85 ? -22.249 -0.946 26.393 1.00 77.31 85 SER A C 1
ATOM 672 O O . SER A 1 85 ? -21.540 -0.519 25.476 1.00 77.31 85 SER A O 1
ATOM 674 N N . ARG A 1 86 ? -22.852 -2.143 26.337 1.00 76.81 86 ARG A N 1
ATOM 675 C CA . ARG A 1 86 ? -22.684 -3.122 25.250 1.00 76.81 86 ARG A CA 1
ATOM 676 C C . ARG A 1 86 ? -22.917 -2.492 23.869 1.00 76.81 86 ARG A C 1
ATOM 678 O O . ARG A 1 86 ? -22.143 -2.740 22.953 1.00 76.81 86 ARG A O 1
ATOM 685 N N . SER A 1 87 ? -23.935 -1.643 23.719 1.00 78.56 87 SER A N 1
ATOM 686 C CA . SER A 1 87 ? -24.278 -1.009 22.432 1.00 78.56 87 SER A CA 1
ATOM 687 C C . SER A 1 87 ? -23.192 -0.046 21.923 1.00 78.56 87 SER A C 1
ATOM 689 O O . SER A 1 87 ? -22.821 -0.072 20.746 1.00 78.56 87 SER A O 1
ATOM 691 N N . GLU A 1 88 ? -22.620 0.771 22.813 1.00 80.00 88 GLU A N 1
ATOM 692 C CA . GLU A 1 88 ? -21.563 1.722 22.449 1.00 80.00 88 GLU 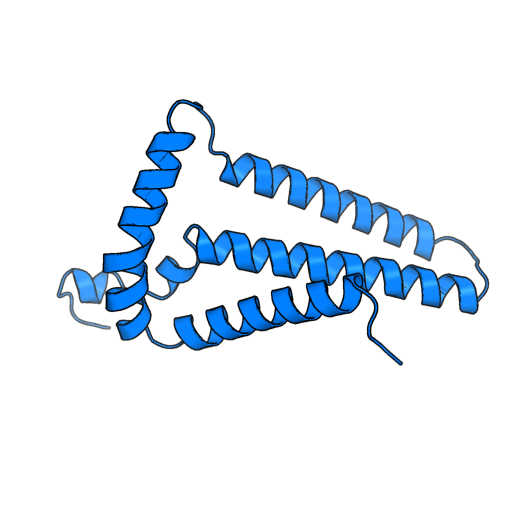A CA 1
ATOM 693 C C . GLU A 1 88 ? -20.260 1.000 22.084 1.00 80.00 88 GLU A C 1
ATOM 695 O O . GLU A 1 88 ? -19.602 1.369 21.105 1.00 80.00 88 GLU A O 1
ATOM 700 N N . TYR A 1 89 ? -19.958 -0.085 22.807 1.00 81.69 89 TYR A N 1
ATOM 701 C CA . TYR A 1 89 ? -18.848 -0.985 22.514 1.00 81.69 89 TYR A CA 1
ATOM 702 C C . TYR A 1 89 ? -18.913 -1.542 21.091 1.00 81.69 89 TYR A C 1
ATOM 704 O O . TYR A 1 89 ? -17.987 -1.320 20.307 1.00 81.69 89 TYR A O 1
ATOM 712 N N . TRP A 1 90 ? -20.023 -2.187 20.718 1.00 80.94 90 TRP A N 1
ATOM 713 C CA . TRP A 1 90 ? -20.168 -2.809 19.397 1.00 80.94 90 TRP A CA 1
ATOM 714 C C . TRP A 1 90 ? -20.095 -1.798 18.256 1.00 80.94 90 TRP A C 1
ATOM 716 O O . TRP A 1 90 ? -19.378 -2.023 17.281 1.00 80.94 90 TRP A O 1
ATOM 726 N N . ARG A 1 91 ? -20.763 -0.646 18.388 1.00 83.25 91 ARG A N 1
ATOM 727 C CA . ARG A 1 91 ? -20.736 0.402 17.356 1.00 83.25 91 ARG A CA 1
ATOM 728 C C . ARG A 1 91 ? -19.327 0.955 17.141 1.00 83.25 91 ARG A C 1
ATOM 730 O O . ARG A 1 91 ? -18.908 1.194 16.007 1.00 83.25 91 ARG A O 1
ATOM 737 N N . ARG A 1 92 ? -18.585 1.194 18.224 1.00 81.88 92 ARG A N 1
ATOM 738 C CA . ARG A 1 92 ? -17.234 1.756 18.141 1.00 81.88 92 ARG A CA 1
ATOM 739 C C . ARG A 1 92 ? -16.226 0.731 17.636 1.00 81.88 92 ARG A C 1
ATOM 741 O O . ARG A 1 92 ? -15.390 1.091 16.808 1.00 81.88 92 ARG A O 1
ATOM 748 N N . LEU A 1 93 ? -16.357 -0.526 18.059 1.00 83.69 93 LEU A N 1
ATOM 749 C CA . LEU A 1 93 ? -15.570 -1.639 17.540 1.00 83.69 93 LEU A CA 1
ATOM 750 C C . LEU A 1 93 ? -15.793 -1.805 16.034 1.00 83.69 93 LEU A C 1
ATOM 752 O O . LEU A 1 93 ? -14.825 -1.815 15.285 1.00 83.69 93 LEU A O 1
ATOM 756 N N . GLN A 1 94 ? -17.046 -1.815 15.568 1.00 85.38 94 GLN A N 1
ATOM 757 C CA . GLN A 1 94 ? -17.367 -1.896 14.140 1.00 85.38 94 GLN A CA 1
ATOM 758 C C . GLN A 1 94 ? -16.704 -0.767 13.339 1.00 85.38 94 GLN A C 1
ATOM 760 O O . GLN A 1 94 ? -16.054 -1.025 12.327 1.00 85.38 94 GLN A O 1
ATOM 765 N N . ASN A 1 95 ? -16.816 0.481 13.801 1.00 84.06 95 ASN A N 1
ATOM 766 C CA . ASN A 1 95 ? -16.209 1.627 13.119 1.00 84.06 95 ASN A CA 1
ATOM 767 C C . ASN A 1 95 ? -14.676 1.547 13.074 1.00 84.06 95 ASN A C 1
ATOM 769 O O . ASN A 1 95 ? -14.075 1.883 12.050 1.00 84.06 95 ASN A O 1
ATOM 773 N N . LEU A 1 96 ? -14.041 1.104 14.164 1.00 84.31 96 LEU A N 1
ATOM 774 C CA . LEU A 1 96 ? -12.593 0.902 14.210 1.00 84.31 96 LEU A CA 1
ATOM 775 C C . LEU A 1 96 ? -12.167 -0.224 13.268 1.00 84.31 96 LEU A C 1
ATOM 777 O O . LEU A 1 96 ? -11.277 -0.007 12.452 1.00 84.31 96 LEU A O 1
ATOM 781 N N . THR A 1 97 ? -12.830 -1.379 13.318 1.00 85.06 97 THR A N 1
ATOM 782 C CA . THR A 1 97 ? -12.514 -2.542 12.482 1.00 85.06 97 THR A CA 1
ATOM 783 C C . THR A 1 97 ? -12.677 -2.226 11.002 1.00 85.06 97 THR A C 1
ATOM 785 O O . THR A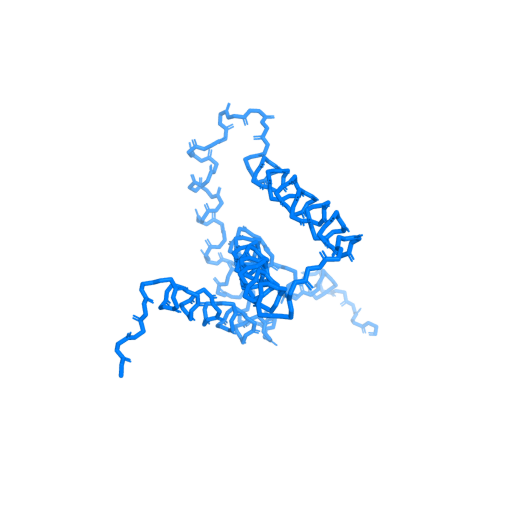 1 97 ? -11.729 -2.401 10.242 1.00 85.06 97 THR A O 1
ATOM 788 N N . VAL A 1 98 ? -13.824 -1.676 10.587 1.00 86.12 98 VAL A N 1
ATOM 789 C CA . VAL A 1 98 ? -14.066 -1.293 9.185 1.00 86.12 98 VAL A CA 1
ATOM 790 C C . VAL A 1 98 ? -13.033 -0.267 8.725 1.00 86.12 98 VAL A C 1
ATOM 792 O O . VAL A 1 98 ? -12.450 -0.404 7.651 1.00 86.12 98 VAL A O 1
ATOM 795 N N . GLY A 1 99 ? -12.752 0.739 9.556 1.00 85.44 99 GLY A N 1
ATOM 796 C CA . GLY A 1 99 ? -11.739 1.739 9.249 1.00 85.44 99 GLY A CA 1
ATOM 797 C C . GLY A 1 99 ? -10.332 1.152 9.131 1.00 85.44 99 GLY A C 1
ATOM 798 O O . GLY A 1 99 ? -9.552 1.635 8.318 1.00 85.44 99 GLY A O 1
ATOM 799 N N . THR A 1 100 ? -9.971 0.161 9.945 1.00 87.25 100 THR A N 1
ATOM 800 C CA . THR A 1 100 ? -8.658 -0.503 9.905 1.00 87.25 100 THR A CA 1
ATOM 801 C C . THR A 1 100 ? -8.530 -1.411 8.690 1.00 87.25 100 THR A C 1
ATOM 803 O O . THR A 1 100 ? -7.544 -1.296 7.969 1.00 87.25 100 THR A O 1
ATOM 806 N N . VAL A 1 101 ? -9.540 -2.238 8.404 1.00 90.19 101 VAL A N 1
ATOM 807 C CA . VAL A 1 101 ? -9.581 -3.091 7.205 1.00 90.19 101 VAL A CA 1
ATOM 808 C C . VAL A 1 101 ? -9.444 -2.245 5.943 1.00 90.19 101 VAL A C 1
ATOM 810 O O . VAL A 1 101 ? -8.659 -2.586 5.067 1.00 90.19 101 VAL A O 1
ATOM 813 N N . LEU A 1 102 ? -10.129 -1.099 5.874 1.00 91.06 102 LEU A N 1
ATOM 814 C CA . LEU A 1 102 ? -9.998 -0.184 4.741 1.00 91.06 102 LEU A CA 1
ATOM 815 C C . LEU A 1 102 ? -8.597 0.408 4.605 1.00 91.06 102 LEU A C 1
ATOM 817 O O . LEU A 1 102 ? -8.072 0.473 3.497 1.00 91.06 102 LEU A O 1
ATOM 821 N N . THR A 1 103 ? -7.984 0.829 5.715 1.00 90.31 103 THR A N 1
ATOM 822 C CA . THR A 1 103 ? -6.598 1.317 5.707 1.00 90.31 103 THR A CA 1
ATOM 823 C C . THR A 1 103 ? -5.642 0.231 5.204 1.00 90.31 103 THR A C 1
ATOM 825 O O . THR A 1 103 ? -4.827 0.507 4.331 1.00 90.31 103 THR A O 1
ATOM 828 N N . LEU A 1 104 ? -5.771 -1.006 5.691 1.00 92.81 104 LEU A N 1
ATOM 829 C CA . LEU A 1 104 ? -4.937 -2.132 5.259 1.00 92.81 104 LEU A CA 1
ATOM 830 C C . LEU A 1 104 ? -5.169 -2.506 3.792 1.00 92.81 104 LEU A C 1
ATOM 832 O O . LEU A 1 104 ? -4.210 -2.772 3.076 1.00 92.81 104 LEU A O 1
ATOM 836 N N . ALA A 1 105 ? -6.417 -2.486 3.325 1.00 94.56 105 ALA A N 1
ATOM 837 C CA . ALA A 1 105 ? -6.745 -2.776 1.934 1.00 94.56 105 ALA A CA 1
ATOM 838 C C . ALA A 1 105 ? -6.167 -1.714 0.983 1.00 94.56 105 ALA A C 1
ATOM 840 O O . ALA A 1 105 ? -5.593 -2.062 -0.045 1.00 94.56 105 ALA A O 1
ATOM 841 N N . LEU A 1 106 ? -6.236 -0.430 1.351 1.00 93.56 106 LEU A N 1
ATOM 842 C CA . LEU A 1 106 ? -5.585 0.641 0.592 1.00 93.56 106 LEU A CA 1
ATOM 843 C C . LEU A 1 106 ? -4.065 0.480 0.568 1.00 93.56 106 LEU A C 1
ATOM 845 O O . LEU A 1 106 ? -3.461 0.645 -0.486 1.00 93.56 106 LEU A O 1
ATOM 849 N N . LEU A 1 107 ? -3.450 0.119 1.697 1.00 93.56 107 LEU A N 1
ATOM 850 C CA . LEU A 1 107 ? -2.010 -0.138 1.748 1.00 93.56 107 LEU A CA 1
ATOM 851 C C . LEU A 1 107 ? -1.614 -1.313 0.867 1.00 93.56 107 LEU A C 1
ATOM 853 O O . LEU A 1 107 ? -0.668 -1.192 0.098 1.00 93.56 107 LEU A O 1
ATOM 857 N N . TYR A 1 108 ? -2.363 -2.414 0.929 1.00 95.00 108 TYR A N 1
ATOM 858 C CA . TYR A 1 108 ? -2.158 -3.566 0.059 1.00 95.00 108 TYR A CA 1
ATOM 859 C C . TYR A 1 108 ? -2.257 -3.171 -1.416 1.00 95.00 108 TYR A C 1
ATOM 861 O O . TYR A 1 108 ? -1.390 -3.540 -2.207 1.00 95.00 108 TYR A O 1
ATOM 869 N N . PHE A 1 109 ? -3.288 -2.407 -1.782 1.00 95.50 109 PHE A N 1
ATOM 870 C CA . PHE A 1 109 ? -3.488 -1.937 -3.146 1.00 95.50 109 PHE A CA 1
ATOM 871 C C . PHE A 1 109 ? -2.332 -1.044 -3.614 1.00 95.50 109 PHE A C 1
ATOM 873 O O . PHE A 1 109 ? -1.735 -1.334 -4.647 1.00 95.50 109 PHE A O 1
ATOM 880 N N . ILE A 1 110 ? -1.981 -0.006 -2.846 1.00 93.94 110 ILE A N 1
ATOM 881 C CA . ILE A 1 110 ? -0.899 0.935 -3.179 1.00 93.94 110 ILE A CA 1
ATOM 882 C C . ILE A 1 110 ? 0.433 0.195 -3.293 1.00 93.94 110 ILE A C 1
ATOM 884 O O . ILE A 1 110 ? 1.128 0.356 -4.291 1.00 93.94 110 ILE A O 1
ATOM 888 N N . PHE A 1 111 ? 0.754 -0.662 -2.321 1.00 94.94 111 PHE A N 1
ATOM 889 C CA . PHE A 1 111 ? 1.964 -1.478 -2.337 1.00 94.94 111 PHE A CA 1
ATOM 890 C C . PHE A 1 111 ? 2.047 -2.318 -3.613 1.00 94.94 111 PHE A C 1
ATOM 892 O O . PHE A 1 111 ? 3.046 -2.259 -4.326 1.00 94.94 111 PHE A O 1
ATOM 899 N N . ASN A 1 112 ? 0.985 -3.060 -3.943 1.00 95.44 112 ASN A N 1
ATOM 900 C CA . ASN A 1 112 ? 0.954 -3.914 -5.131 1.00 95.44 112 ASN A CA 1
ATOM 901 C C . ASN A 1 112 ? 1.017 -3.120 -6.434 1.00 95.44 112 ASN A C 1
ATOM 903 O O . ASN A 1 112 ? 1.736 -3.523 -7.345 1.00 95.44 112 ASN A O 1
ATOM 907 N N . LEU A 1 113 ? 0.304 -1.996 -6.508 1.00 93.69 113 LEU A N 1
ATOM 908 C CA . LEU A 1 113 ? 0.323 -1.113 -7.665 1.00 93.69 113 LEU A CA 1
ATOM 909 C C . LEU A 1 113 ? 1.718 -0.531 -7.896 1.00 93.69 113 LEU A C 1
ATOM 911 O O . LEU A 1 113 ? 2.170 -0.493 -9.039 1.00 93.69 113 LEU A O 1
ATOM 915 N N . PHE A 1 114 ? 2.390 -0.101 -6.826 1.00 93.44 114 PHE A N 1
ATOM 916 C CA . PHE A 1 114 ? 3.682 0.560 -6.929 1.00 93.44 114 PHE A CA 1
ATOM 917 C C . PHE A 1 114 ? 4.790 -0.424 -7.269 1.00 93.44 114 PHE A C 1
ATOM 919 O O . PHE A 1 114 ? 5.582 -0.101 -8.135 1.00 93.44 114 PHE A O 1
ATOM 926 N N . TRP A 1 115 ? 4.860 -1.594 -6.633 1.00 92.75 115 TRP A N 1
ATOM 927 C CA . TRP A 1 115 ? 5.841 -2.627 -7.008 1.00 92.75 115 TRP A CA 1
ATOM 928 C C . TRP A 1 115 ? 5.507 -4.034 -6.520 1.00 92.75 115 TRP A C 1
ATOM 930 O O . TRP A 1 115 ? 6.147 -4.985 -6.957 1.00 92.75 115 TRP A O 1
ATOM 940 N N . GLY A 1 116 ? 4.551 -4.204 -5.608 1.00 95.25 116 GLY A N 1
ATOM 941 C CA . GLY A 1 116 ? 4.303 -5.474 -4.928 1.00 95.25 116 GLY A CA 1
ATOM 942 C C . GLY A 1 116 ? 3.948 -6.627 -5.871 1.00 95.25 116 GLY A C 1
ATOM 943 O O . GLY A 1 116 ? 4.286 -7.776 -5.592 1.00 95.25 116 GLY A O 1
ATOM 944 N N . ILE A 1 117 ? 3.357 -6.337 -7.034 1.00 96.50 117 ILE A N 1
ATOM 945 C CA . ILE A 1 117 ? 3.091 -7.364 -8.049 1.00 96.50 117 ILE A CA 1
ATOM 946 C C . ILE A 1 117 ? 4.402 -7.957 -8.603 1.00 96.50 117 ILE A C 1
ATOM 948 O O . ILE A 1 117 ? 4.423 -9.149 -8.907 1.00 96.50 117 ILE A O 1
ATOM 952 N N . ASN A 1 118 ? 5.513 -7.203 -8.638 1.00 95.38 118 ASN A N 1
ATOM 953 C CA . ASN A 1 118 ? 6.815 -7.697 -9.109 1.00 95.38 118 ASN A CA 1
ATOM 954 C C . ASN A 1 118 ? 7.357 -8.879 -8.288 1.00 95.38 118 ASN A C 1
ATOM 956 O O . ASN A 1 118 ? 8.151 -9.653 -8.817 1.00 95.38 118 ASN A O 1
ATOM 960 N N . TYR A 1 119 ? 6.927 -9.066 -7.035 1.00 93.69 119 TYR A N 1
ATOM 961 C CA . TYR A 1 119 ? 7.330 -10.233 -6.238 1.00 93.69 119 TYR A CA 1
ATOM 962 C C . TYR A 1 119 ? 6.726 -11.549 -6.746 1.00 93.69 119 TYR A C 1
ATOM 964 O O . TYR A 1 119 ? 7.211 -12.614 -6.387 1.00 93.69 119 TYR A O 1
ATOM 972 N N . ASN A 1 120 ? 5.699 -11.488 -7.599 1.00 94.56 120 ASN A N 1
ATOM 973 C CA . ASN A 1 120 ? 5.086 -12.661 -8.228 1.00 94.56 120 ASN A CA 1
ATOM 974 C C . ASN A 1 120 ? 5.626 -12.900 -9.649 1.00 94.56 120 ASN A C 1
ATOM 976 O O . ASN A 1 120 ? 4.993 -13.591 -10.446 1.00 94.56 120 ASN A O 1
ATOM 980 N N . ARG A 1 121 ? 6.759 -12.286 -10.013 1.00 92.81 121 ARG A N 1
ATOM 981 C CA . ARG A 1 121 ? 7.465 -12.555 -11.275 1.00 92.81 121 ARG A CA 1
ATOM 982 C C . ARG A 1 121 ? 8.115 -13.929 -11.255 1.00 92.81 121 ARG A C 1
ATOM 984 O O . ARG A 1 121 ? 8.265 -14.554 -10.208 1.00 92.81 121 ARG A O 1
ATOM 991 N N . LYS A 1 122 ? 8.558 -14.389 -12.425 1.00 89.75 122 LYS A N 1
ATOM 992 C CA . LYS A 1 122 ? 9.398 -15.588 -12.497 1.00 89.75 122 LYS A CA 1
ATOM 993 C C . LYS A 1 122 ? 10.672 -15.375 -11.674 1.00 89.75 122 LYS A C 1
ATOM 995 O O . LYS A 1 122 ? 11.237 -14.283 -11.695 1.00 89.75 122 LYS A O 1
ATOM 1000 N N . GLY A 1 123 ? 11.105 -16.414 -10.961 1.00 86.88 123 GLY A N 1
ATOM 1001 C CA . GLY A 1 123 ? 12.288 -16.347 -10.105 1.00 86.88 123 GLY A CA 1
ATOM 1002 C C . GLY A 1 123 ? 13.563 -16.013 -10.882 1.00 86.88 123 GLY A C 1
ATOM 1003 O O . GLY A 1 123 ? 13.664 -16.284 -12.079 1.00 86.88 123 GLY A O 1
ATOM 1004 N N . ILE A 1 124 ? 14.556 -15.462 -10.182 1.00 84.12 124 ILE A N 1
ATOM 1005 C CA . ILE A 1 124 ? 15.837 -15.051 -10.775 1.00 84.12 124 ILE A CA 1
ATOM 1006 C C . ILE A 1 124 ? 16.550 -16.217 -11.481 1.00 84.12 124 ILE A C 1
ATOM 1008 O O . ILE A 1 124 ? 17.124 -16.023 -12.544 1.00 84.12 124 ILE A O 1
ATOM 1012 N N . ALA A 1 125 ? 16.435 -17.443 -10.955 1.00 86.19 125 ALA A N 1
ATOM 1013 C CA . ALA A 1 125 ? 17.008 -18.639 -11.573 1.00 86.19 125 ALA A CA 1
ATOM 1014 C C . ALA A 1 125 ? 16.456 -18.871 -12.987 1.00 86.19 125 ALA A C 1
ATOM 1016 O O . ALA A 1 125 ? 17.222 -19.077 -13.922 1.00 86.19 125 ALA A O 1
ATOM 1017 N N . PHE A 1 126 ? 15.138 -18.725 -13.166 1.00 84.94 126 PHE A N 1
ATOM 1018 C CA . PHE A 1 126 ? 14.503 -18.815 -14.480 1.00 84.94 126 PHE A CA 1
ATOM 1019 C C . PHE A 1 126 ? 14.984 -17.698 -15.415 1.00 84.94 126 PHE A C 1
ATOM 1021 O O . PHE A 1 126 ? 15.232 -17.941 -16.591 1.00 84.94 126 PHE A O 1
ATOM 1028 N N . GLN A 1 127 ? 15.121 -16.472 -14.903 1.00 82.12 127 GLN A N 1
ATOM 1029 C CA . GLN A 1 127 ? 15.565 -15.322 -15.700 1.00 82.12 127 GLN A CA 1
ATOM 1030 C C . GLN A 1 127 ? 17.025 -15.453 -16.158 1.00 82.12 127 GLN A C 1
ATOM 1032 O O . GLN A 1 127 ? 17.370 -14.975 -17.234 1.00 82.12 127 GLN A O 1
ATOM 1037 N N . LEU A 1 128 ? 17.861 -16.112 -15.356 1.00 87.75 128 LEU A N 1
ATOM 1038 C CA . LEU A 1 128 ? 19.278 -16.350 -15.631 1.00 87.75 128 LEU A CA 1
ATOM 1039 C C . LEU A 1 128 ? 19.548 -17.669 -16.375 1.00 87.75 128 LEU A C 1
ATOM 1041 O O . LEU A 1 128 ? 20.704 -17.977 -16.647 1.00 87.75 128 LEU A O 1
ATOM 1045 N N . GLY A 1 129 ? 18.515 -18.460 -16.687 1.00 86.06 129 GLY A N 1
ATOM 1046 C CA . GLY A 1 129 ? 18.679 -19.769 -17.329 1.00 86.06 129 GLY A CA 1
ATOM 1047 C C . GLY A 1 129 ? 19.362 -20.815 -16.439 1.00 86.06 129 GLY A C 1
ATOM 1048 O O . GLY A 1 129 ? 19.944 -21.769 -16.947 1.00 86.06 129 GLY A O 1
ATOM 1049 N N . LEU A 1 130 ? 19.316 -20.633 -15.118 1.00 88.62 130 LEU A N 1
ATOM 1050 C CA . LEU A 1 130 ? 19.877 -21.579 -14.160 1.00 88.62 130 LEU A CA 1
ATOM 1051 C C . LEU A 1 130 ? 18.933 -22.779 -13.979 1.00 88.62 130 LEU A C 1
ATOM 1053 O O . LEU A 1 130 ? 17.710 -22.608 -14.049 1.00 88.62 130 LEU A O 1
ATOM 1057 N N . PRO A 1 131 ? 19.474 -23.981 -13.709 1.00 79.62 131 PRO A N 1
ATOM 1058 C CA . PRO A 1 131 ? 18.649 -25.146 -13.431 1.00 79.62 131 PRO A CA 1
ATOM 1059 C C . PRO A 1 131 ? 17.733 -24.876 -12.232 1.00 79.62 131 PRO A C 1
ATOM 1061 O O . PRO A 1 131 ? 18.182 -24.401 -11.187 1.00 79.62 131 PRO A O 1
ATOM 1064 N N . SER A 1 132 ? 16.443 -25.172 -12.386 1.00 68.00 132 SER A N 1
ATOM 1065 C CA . SER A 1 132 ? 15.502 -25.199 -11.266 1.00 68.00 132 SER A CA 1
ATOM 1066 C C . SER A 1 132 ? 15.843 -26.392 -10.373 1.00 68.00 132 SER A C 1
ATOM 1068 O O . SER A 1 132 ? 15.811 -27.520 -10.866 1.00 68.00 132 SER A O 1
ATOM 1070 N N . GLN A 1 133 ? 16.194 -26.138 -9.108 1.00 59.06 133 GLN A N 1
ATOM 1071 C CA . GLN A 1 133 ? 16.285 -27.187 -8.084 1.00 59.06 133 GLN A CA 1
ATOM 1072 C C . GLN A 1 133 ? 14.904 -27.730 -7.725 1.00 59.06 133 GLN A C 1
ATOM 1074 O O . GLN A 1 133 ? 13.941 -26.927 -7.747 1.00 59.06 133 GLN A O 1
#